Protein AF-A0A6P0THC1-F1 (afdb_monomer)

pLDDT: mean 82.65, std 14.03, range [46.34, 97.88]

Foldseek 3Di:
DDDDPPPPPPPDDPCVVVVVVVVVLCVLCVVVLVVLVCCVVVVVVPDPDPPSVCVNVVVVVVVVVCVVCVVVLVPFDQAADPVLVVLLVQLVCLCPVPDPVSVNVSSVSNVSSVSNGRGPDDD

Solvent-accessible surface area (backbone atoms only — not comparable to full-atom values): 7019 Å² total; per-residue (Å²): 140,83,79,81,78,80,76,73,76,76,84,66,88,71,57,63,64,59,53,51,50,52,52,50,49,46,68,74,41,40,66,56,53,51,50,51,52,49,24,64,75,71,48,76,60,62,85,87,50,81,64,58,55,52,59,67,55,40,51,62,50,51,50,48,51,50,61,74,44,40,67,62,60,69,69,33,48,81,33,76,33,72,68,12,52,52,32,35,52,53,14,52,53,24,52,71,61,80,43,68,69,38,36,64,50,13,55,64,33,31,53,50,7,47,54,33,29,59,30,36,76,79,130

Sequence (123 aa):
MTTPRLTVPKIGDRQWPAIALLGLLLLLYGPLLLHWVDGWLNKSISLEHEYFSHGLLGLPFAAYIAWEKRQHWRNLPDRANVVGSVFILVGILAYFSGMIDAINLSFPIILTGLCLWLKGKSG

Mean predicted aligned error: 8.79 Å

Secondary structure (DSSP, 8-state):
---------------HHHHHHHHHHHHHHHHHHHHHHHHHHS-TTTTT-TTHHHHHHHHHHHHHHHHHTHHHHHHS-----HHHHHHHHHHHHHHHT--HHHHHHHHHHHHHHHHHHH-----

Structure (mmCIF, N/CA/C/O backbone):
data_AF-A0A6P0THC1-F1
#
_entry.id   AF-A0A6P0THC1-F1
#
loop_
_atom_site.group_PDB
_atom_site.id
_atom_site.type_symbol
_atom_site.label_atom_id
_atom_site.label_alt_id
_atom_site.label_comp_id
_atom_site.label_asym_id
_atom_site.label_entity_id
_atom_site.label_seq_id
_atom_site.pdbx_PDB_ins_code
_atom_site.Cartn_x
_atom_site.Cartn_y
_atom_site.Cartn_z
_atom_site.occupancy
_atom_site.B_iso_or_equiv
_atom_site.auth_seq_id
_atom_site.auth_comp_id
_atom_site.auth_asym_id
_atom_site.auth_atom_id
_atom_site.pdbx_PDB_model_num
ATOM 1 N N . MET A 1 1 ? -24.310 -5.137 48.561 1.00 51.69 1 MET A N 1
ATOM 2 C CA . MET A 1 1 ? -23.396 -6.041 47.830 1.00 51.69 1 MET A CA 1
ATOM 3 C C . MET A 1 1 ? -23.063 -5.405 46.492 1.00 51.69 1 MET A C 1
ATOM 5 O O . MET A 1 1 ? -23.886 -5.417 45.590 1.00 51.69 1 MET A O 1
ATOM 9 N N . THR A 1 2 ? -21.906 -4.759 46.396 1.00 58.84 2 THR A N 1
ATOM 10 C CA . THR A 1 2 ? -21.380 -4.151 45.169 1.00 58.84 2 THR A CA 1
ATOM 11 C C . THR 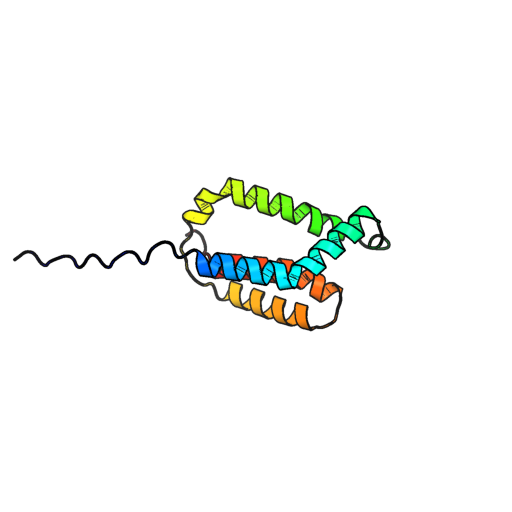A 1 2 ? -20.535 -5.195 44.446 1.00 58.84 2 THR A C 1
ATOM 13 O O . THR A 1 2 ? -19.491 -5.608 44.939 1.00 58.84 2 THR A O 1
ATOM 16 N N . THR A 1 3 ? -21.005 -5.676 43.297 1.00 55.31 3 THR A N 1
ATOM 17 C CA . THR A 1 3 ? -20.235 -6.587 42.441 1.00 55.31 3 THR A CA 1
ATOM 18 C C . THR A 1 3 ? -18.957 -5.893 41.959 1.00 55.31 3 THR A C 1
ATOM 20 O O . THR A 1 3 ? -19.058 -4.799 41.392 1.00 55.31 3 THR A O 1
ATOM 23 N N . PRO A 1 4 ? -17.766 -6.488 42.138 1.00 61.75 4 PRO A N 1
ATOM 24 C CA . PRO A 1 4 ? -16.537 -5.923 41.601 1.00 61.75 4 PRO A CA 1
ATOM 25 C C . PRO A 1 4 ? -16.600 -5.933 40.069 1.00 61.75 4 PRO A C 1
ATOM 27 O O . PRO A 1 4 ? -16.751 -6.983 39.444 1.00 61.75 4 PRO A O 1
ATOM 30 N N . ARG A 1 5 ? -16.499 -4.751 39.446 1.00 60.88 5 ARG A N 1
ATOM 31 C CA . ARG A 1 5 ? -16.262 -4.640 38.001 1.00 60.88 5 ARG A CA 1
ATOM 32 C C . ARG A 1 5 ? -14.886 -5.225 37.718 1.00 60.88 5 ARG A C 1
ATOM 34 O O . ARG A 1 5 ? -13.877 -4.610 38.047 1.00 60.88 5 ARG A O 1
ATOM 41 N N . LEU A 1 6 ? -14.856 -6.390 37.082 1.00 63.56 6 LEU A N 1
ATOM 42 C CA . LEU A 1 6 ? -13.659 -6.903 36.432 1.00 63.56 6 LEU A CA 1
ATOM 43 C C . LEU A 1 6 ? -13.301 -5.937 35.297 1.00 63.56 6 LEU A C 1
ATOM 45 O O . LEU A 1 6 ? -13.855 -5.996 34.201 1.00 63.56 6 LEU A O 1
ATOM 49 N N . THR A 1 7 ? -12.406 -4.993 35.571 1.00 60.16 7 THR A N 1
ATOM 50 C CA . THR A 1 7 ? -11.707 -4.245 34.529 1.00 60.16 7 THR A CA 1
ATOM 51 C C . THR A 1 7 ? -10.802 -5.223 33.801 1.00 60.16 7 THR A C 1
ATOM 53 O O . THR A 1 7 ? -9.695 -5.511 34.250 1.00 60.16 7 THR A O 1
ATOM 56 N N . VAL A 1 8 ? -11.300 -5.764 32.689 1.00 61.91 8 VAL A N 1
ATOM 57 C CA . VAL A 1 8 ? -10.475 -6.476 31.715 1.00 61.91 8 VAL A CA 1
ATOM 58 C C . VAL A 1 8 ? -9.365 -5.506 31.302 1.00 61.91 8 VAL A C 1
ATOM 60 O O . VAL A 1 8 ? -9.685 -4.397 30.855 1.00 61.91 8 VAL A O 1
ATOM 63 N N . PRO A 1 9 ? -8.078 -5.847 31.491 1.00 46.34 9 PRO A N 1
ATOM 64 C CA . PRO A 1 9 ? -6.999 -4.984 31.045 1.00 46.34 9 PRO A CA 1
ATOM 65 C C . PRO A 1 9 ? -7.177 -4.760 29.544 1.00 46.34 9 PRO A C 1
ATOM 67 O O . PRO A 1 9 ? -7.296 -5.718 28.778 1.00 46.34 9 PRO A O 1
ATOM 70 N N . LYS A 1 10 ? -7.243 -3.490 29.124 1.00 53.75 10 LYS A N 1
ATOM 71 C CA . LYS A 1 10 ? -7.148 -3.131 27.708 1.00 53.75 10 LYS A CA 1
ATOM 72 C C . LYS A 1 10 ? -5.871 -3.785 27.196 1.00 53.75 10 LYS A C 1
ATOM 74 O O . LYS A 1 10 ? -4.788 -3.414 27.643 1.00 53.75 10 LYS A O 1
ATOM 79 N N . ILE A 1 11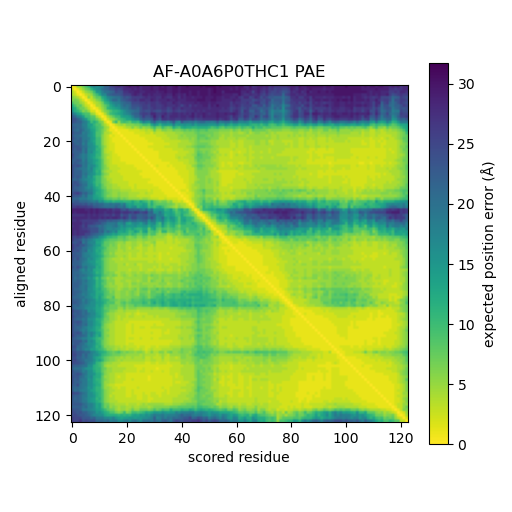 ? -6.014 -4.791 26.334 1.00 54.44 11 ILE A N 1
ATOM 80 C CA . ILE A 1 11 ? -4.904 -5.429 25.626 1.00 54.44 11 ILE A CA 1
ATOM 81 C C . ILE A 1 11 ? -4.215 -4.296 24.869 1.00 54.44 11 ILE A C 1
ATOM 83 O O . ILE A 1 11 ? -4.743 -3.792 23.881 1.00 54.44 11 ILE A O 1
ATOM 87 N N . GLY A 1 12 ? -3.126 -3.801 25.454 1.00 51.91 12 GLY A N 1
ATOM 88 C CA . GLY A 1 12 ? -2.494 -2.556 25.057 1.00 51.91 12 GLY A CA 1
ATOM 89 C C . GLY A 1 12 ? -1.986 -2.632 23.628 1.00 51.91 12 GLY A C 1
ATOM 90 O O . GLY A 1 12 ? -1.401 -3.641 23.247 1.00 51.91 12 GLY A O 1
ATOM 91 N N . ASP A 1 13 ? -2.254 -1.570 22.871 1.00 59.16 13 ASP A N 1
ATOM 92 C CA . ASP A 1 13 ? -1.519 -0.971 21.751 1.00 59.16 13 ASP A CA 1
ATOM 93 C C . ASP A 1 13 ? -0.336 -1.783 21.179 1.00 59.16 13 ASP A C 1
ATOM 95 O O . ASP A 1 13 ? 0.801 -1.312 21.105 1.00 59.16 13 ASP A O 1
ATOM 99 N N . ARG A 1 14 ? -0.564 -3.034 20.767 1.00 68.88 14 ARG A N 1
ATOM 100 C CA . ARG A 1 14 ? 0.503 -3.921 20.300 1.00 68.88 14 ARG A CA 1
ATOM 101 C C . ARG A 1 14 ? 0.832 -3.561 18.856 1.00 68.88 14 ARG A C 1
ATOM 103 O O . ARG A 1 14 ? 0.170 -4.021 17.937 1.00 68.88 14 ARG A O 1
ATOM 110 N N . GLN A 1 15 ? 1.862 -2.738 18.661 1.00 76.62 15 GLN A N 1
ATOM 111 C CA . GLN A 1 15 ? 2.276 -2.228 17.342 1.00 76.62 15 GLN A CA 1
ATOM 112 C C . GLN A 1 15 ? 3.004 -3.269 16.470 1.00 76.62 15 GLN A C 1
ATOM 114 O O . GLN 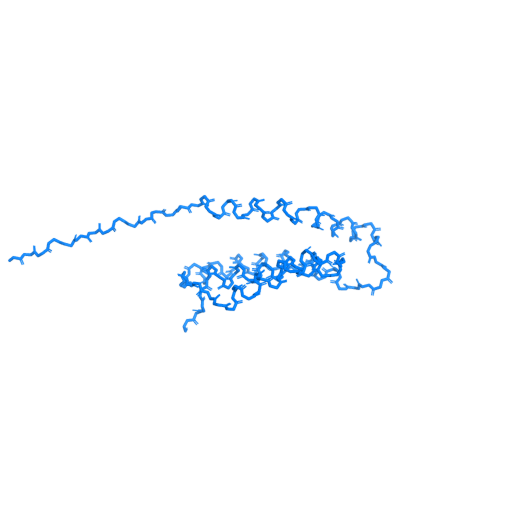A 1 15 ? 3.082 -3.116 15.254 1.00 76.62 15 GLN A O 1
ATOM 119 N N . TRP A 1 16 ? 3.505 -4.354 17.067 1.00 82.88 16 TRP A N 1
ATOM 120 C CA . TRP A 1 16 ? 4.282 -5.397 16.383 1.00 82.88 16 TRP A CA 1
ATOM 121 C C . TRP A 1 16 ? 3.632 -6.000 15.126 1.00 82.88 16 TRP A C 1
ATOM 123 O O . TRP A 1 16 ? 4.340 -6.136 14.132 1.00 82.88 16 TRP A O 1
ATOM 133 N N . PRO A 1 17 ? 2.325 -6.330 15.101 1.00 85.56 17 PRO A N 1
ATOM 134 C CA . PRO A 1 17 ? 1.681 -6.857 13.900 1.00 85.56 17 PRO A CA 1
ATOM 135 C C . PRO A 1 17 ? 1.658 -5.833 12.763 1.00 85.56 17 PRO A C 1
ATOM 137 O O . PRO A 1 17 ? 1.858 -6.198 11.611 1.00 85.56 17 PRO A O 1
ATOM 140 N N . ALA A 1 18 ? 1.466 -4.549 13.083 1.00 85.25 18 ALA A N 1
ATOM 141 C CA . ALA A 1 18 ? 1.483 -3.481 12.090 1.00 85.25 18 ALA A CA 1
ATOM 142 C C . ALA A 1 18 ? 2.893 -3.273 11.517 1.00 85.25 18 ALA A C 1
ATOM 144 O O . ALA A 1 18 ? 3.045 -3.146 10.306 1.00 85.25 18 ALA A O 1
ATOM 145 N N . ILE A 1 19 ? 3.925 -3.308 12.368 1.00 89.25 19 ILE A N 1
ATOM 146 C CA . ILE A 1 19 ? 5.328 -3.221 11.936 1.00 89.25 19 ILE A CA 1
ATOM 147 C C . ILE A 1 19 ? 5.699 -4.422 11.060 1.00 89.25 19 ILE A C 1
ATOM 149 O O . ILE A 1 19 ? 6.290 -4.243 10.000 1.00 89.25 19 ILE A O 1
ATOM 153 N N . ALA A 1 20 ? 5.321 -5.638 11.464 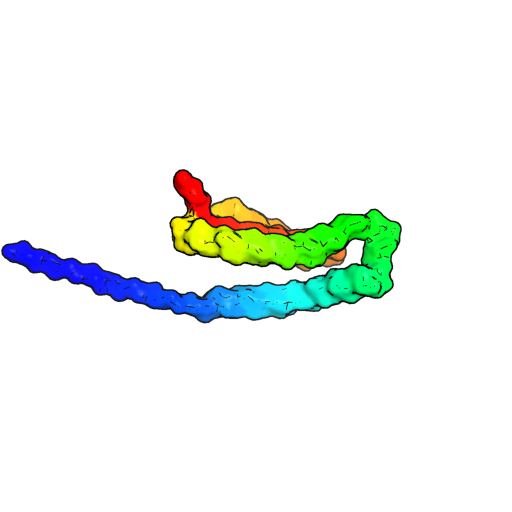1.00 92.88 20 ALA A N 1
ATOM 154 C CA . ALA A 1 20 ? 5.578 -6.848 10.689 1.00 92.88 20 ALA A CA 1
ATOM 155 C C . ALA A 1 20 ? 4.861 -6.821 9.329 1.00 92.88 20 ALA A C 1
ATOM 157 O O . ALA A 1 20 ? 5.467 -7.156 8.315 1.00 92.88 20 ALA A O 1
ATOM 158 N N . LEU A 1 21 ? 3.602 -6.369 9.291 1.00 91.44 21 LEU A N 1
ATOM 159 C CA . LEU A 1 21 ? 2.842 -6.203 8.052 1.00 91.44 21 LEU A CA 1
ATOM 160 C C . LEU A 1 21 ? 3.493 -5.170 7.125 1.00 91.44 21 LEU A C 1
ATOM 162 O O . LEU A 1 21 ? 3.634 -5.423 5.931 1.00 91.44 21 LEU A O 1
ATOM 166 N N . LEU A 1 22 ? 3.919 -4.028 7.668 1.00 91.56 22 LEU A N 1
ATOM 167 C CA . LEU A 1 22 ? 4.612 -2.995 6.904 1.00 91.56 22 LEU A CA 1
ATOM 168 C C . LEU A 1 22 ? 5.954 -3.507 6.363 1.00 91.56 22 LEU A C 1
ATOM 170 O O . LEU A 1 22 ? 6.250 -3.308 5.189 1.00 91.56 22 LEU A O 1
ATOM 174 N N . GLY A 1 23 ? 6.726 -4.228 7.179 1.00 95.06 23 GLY A N 1
ATOM 175 C CA . GLY A 1 23 ? 7.964 -4.879 6.751 1.00 95.06 23 GLY A CA 1
ATOM 176 C C . GLY A 1 23 ? 7.737 -5.904 5.636 1.00 95.06 23 GLY A C 1
ATOM 177 O O . GLY A 1 23 ? 8.471 -5.904 4.653 1.00 95.06 23 GLY A O 1
ATOM 178 N N . LEU A 1 24 ? 6.686 -6.723 5.739 1.00 94.56 24 LEU A N 1
ATOM 179 C CA . LEU A 1 24 ? 6.311 -7.687 4.702 1.00 94.56 24 LEU A CA 1
ATOM 180 C C . LEU A 1 24 ? 5.915 -6.993 3.392 1.00 94.56 24 LEU A C 1
ATOM 182 O O . LEU A 1 24 ? 6.360 -7.408 2.325 1.00 94.56 24 LEU A O 1
ATOM 186 N N . LEU A 1 25 ? 5.114 -5.925 3.459 1.00 94.62 25 LEU A N 1
ATOM 187 C CA . LEU A 1 25 ? 4.745 -5.147 2.275 1.00 94.62 25 LEU A CA 1
ATOM 188 C C . LEU A 1 25 ? 5.972 -4.529 1.605 1.00 94.62 25 LEU A C 1
ATOM 190 O O . LEU A 1 25 ? 6.100 -4.619 0.389 1.00 94.62 25 LEU A O 1
ATOM 194 N N . LEU A 1 26 ? 6.889 -3.947 2.381 1.00 94.38 26 LEU A N 1
ATOM 195 C CA . LEU A 1 26 ? 8.130 -3.386 1.845 1.00 94.38 26 LEU A CA 1
ATOM 196 C C . LEU A 1 26 ? 9.033 -4.460 1.233 1.00 94.38 26 LEU A C 1
ATOM 198 O O . LEU A 1 26 ? 9.650 -4.208 0.205 1.00 94.38 26 LEU A O 1
ATOM 202 N N . LEU A 1 27 ? 9.090 -5.656 1.818 1.00 96.44 27 LEU A N 1
ATOM 203 C CA . LEU A 1 27 ? 9.864 -6.763 1.260 1.00 96.44 27 LEU A CA 1
ATOM 204 C C . LEU A 1 27 ? 9.289 -7.236 -0.084 1.00 96.44 27 LEU A C 1
ATOM 206 O O . LEU A 1 27 ? 10.039 -7.429 -1.036 1.00 96.44 27 LEU A O 1
ATOM 210 N N . LEU A 1 28 ? 7.966 -7.403 -0.168 1.00 94.25 28 LEU A N 1
ATOM 211 C CA . LEU A 1 28 ? 7.292 -7.919 -1.365 1.00 94.25 28 LEU A CA 1
ATOM 212 C C . LEU A 1 28 ? 7.202 -6.891 -2.496 1.00 94.25 28 LEU A C 1
ATOM 214 O O . LEU A 1 28 ? 7.342 -7.249 -3.665 1.00 94.25 28 LEU A O 1
ATOM 218 N N . TYR A 1 29 ? 6.945 -5.629 -2.151 1.00 93.94 29 TYR A N 1
ATOM 219 C CA . TYR A 1 29 ? 6.641 -4.567 -3.109 1.00 93.94 29 TYR A CA 1
ATOM 220 C C . TYR A 1 29 ? 7.736 -3.508 -3.223 1.00 93.94 29 TYR A C 1
ATOM 222 O O . TYR A 1 29 ? 7.682 -2.691 -4.133 1.00 93.94 29 TYR A O 1
ATOM 230 N N . GLY A 1 30 ? 8.760 -3.522 -2.369 1.00 94.06 30 GLY A N 1
ATOM 231 C CA . GLY A 1 30 ? 9.903 -2.609 -2.464 1.00 94.06 30 GLY A CA 1
ATOM 232 C C . GLY A 1 30 ? 10.577 -2.628 -3.840 1.00 94.06 30 GLY A C 1
ATOM 233 O O . GLY A 1 30 ? 10.708 -1.563 -4.442 1.00 94.06 30 GLY A O 1
ATOM 234 N N . PRO A 1 31 ? 10.932 -3.803 -4.399 1.00 93.06 31 PRO A N 1
ATOM 235 C CA . PRO A 1 31 ? 11.484 -3.890 -5.751 1.00 93.06 31 PRO A CA 1
ATOM 236 C C . PRO A 1 31 ? 10.538 -3.334 -6.823 1.00 93.06 31 PRO A C 1
ATOM 238 O O . PRO A 1 31 ? 10.986 -2.654 -7.742 1.00 93.06 31 PRO A O 1
ATOM 241 N N . LEU A 1 32 ? 9.228 -3.570 -6.675 1.00 90.31 32 LEU A N 1
ATOM 242 C CA . LEU A 1 32 ? 8.207 -3.051 -7.586 1.00 90.31 32 LEU A CA 1
ATOM 243 C C . LEU A 1 32 ? 8.142 -1.518 -7.535 1.00 90.31 32 LEU A C 1
ATOM 245 O O . LEU A 1 32 ? 8.156 -0.863 -8.570 1.00 90.31 32 LEU A O 1
ATOM 249 N N . LEU A 1 33 ? 8.142 -0.937 -6.335 1.00 90.75 33 LEU A N 1
ATOM 250 C CA . LEU A 1 33 ? 8.144 0.513 -6.139 1.00 90.75 33 LEU A CA 1
ATOM 251 C C . LEU A 1 33 ? 9.417 1.162 -6.693 1.00 90.75 33 LEU A C 1
ATOM 253 O O . LEU A 1 33 ? 9.341 2.221 -7.311 1.00 90.75 33 LEU A O 1
ATOM 257 N N . LEU A 1 34 ? 10.580 0.528 -6.513 1.00 90.81 34 LEU A N 1
ATOM 258 C CA . LEU A 1 34 ? 11.833 0.994 -7.111 1.00 90.81 34 LEU A CA 1
ATOM 259 C C . LEU A 1 34 ? 11.774 0.945 -8.638 1.00 90.81 34 LEU A C 1
ATOM 261 O O . LEU A 1 34 ? 12.156 1.916 -9.284 1.00 90.81 34 LEU A O 1
ATOM 265 N N . HIS A 1 35 ? 11.241 -0.139 -9.205 1.00 87.50 35 HIS A N 1
ATOM 266 C CA . HIS A 1 35 ? 11.011 -0.252 -10.642 1.00 87.50 35 HIS A CA 1
ATOM 267 C C . HIS A 1 35 ? 10.082 0.858 -11.156 1.00 87.50 35 HIS A C 1
ATOM 269 O O . HIS A 1 35 ? 10.338 1.434 -12.210 1.00 87.50 35 HIS A O 1
ATOM 275 N N . TRP A 1 36 ? 9.049 1.224 -10.389 1.00 86.81 36 TRP A N 1
ATOM 276 C CA . TRP A 1 36 ? 8.154 2.323 -10.748 1.00 86.81 36 TRP A CA 1
ATOM 277 C C . TRP A 1 36 ? 8.848 3.686 -10.740 1.00 86.81 36 TRP A C 1
ATOM 279 O O . TRP A 1 36 ? 8.658 4.477 -11.664 1.00 86.81 36 TRP A O 1
ATOM 289 N N . VAL A 1 37 ? 9.658 3.963 -9.714 1.00 87.69 37 VAL A N 1
ATOM 290 C CA . VAL A 1 37 ? 10.439 5.206 -9.609 1.00 87.69 37 VAL A CA 1
ATOM 291 C C . VAL A 1 37 ? 11.446 5.304 -10.751 1.00 87.69 37 VAL A C 1
ATOM 293 O O . VAL A 1 37 ? 11.489 6.320 -11.443 1.00 87.69 37 VAL A O 1
ATOM 296 N N . ASP A 1 38 ? 12.226 4.245 -10.967 1.00 87.44 38 ASP A N 1
ATOM 297 C CA . ASP A 1 38 ? 13.227 4.173 -12.029 1.00 87.44 38 ASP A CA 1
ATOM 298 C C . ASP A 1 38 ? 12.583 4.359 -13.406 1.00 87.44 38 ASP A C 1
ATOM 300 O O . ASP A 1 38 ? 12.990 5.223 -14.183 1.00 87.44 38 ASP A O 1
ATOM 304 N N . GLY A 1 39 ? 11.494 3.636 -13.665 1.00 81.69 39 GLY A N 1
ATOM 305 C CA . GLY A 1 39 ? 10.753 3.724 -14.913 1.00 81.69 39 GLY A CA 1
ATOM 306 C C . GLY A 1 39 ? 10.144 5.091 -15.195 1.00 81.69 39 GLY A C 1
ATOM 307 O O . GLY A 1 39 ? 10.070 5.512 -16.352 1.00 81.69 39 GLY A O 1
ATOM 308 N N . TRP A 1 40 ? 9.747 5.817 -14.149 1.00 81.50 40 TRP A N 1
ATOM 309 C CA . TRP A 1 40 ? 9.225 7.173 -14.275 1.00 81.50 40 TRP A CA 1
ATOM 310 C C . TRP A 1 40 ? 10.322 8.228 -14.487 1.00 81.50 40 TRP A C 1
ATOM 312 O O . TRP A 1 40 ? 10.121 9.148 -15.292 1.00 81.50 40 TRP A O 1
ATOM 322 N N . LEU A 1 41 ? 11.467 8.099 -13.801 1.00 84.88 41 LEU A N 1
ATOM 323 C CA . LEU A 1 41 ? 12.615 9.008 -13.917 1.00 84.88 41 LEU A CA 1
ATOM 324 C C . LEU A 1 41 ? 13.353 8.827 -15.248 1.00 84.88 41 LEU A C 1
ATOM 326 O O . LEU A 1 41 ? 13.592 9.804 -15.953 1.00 84.88 41 LEU A O 1
ATOM 330 N N . ASN A 1 42 ? 13.652 7.580 -15.611 1.00 85.88 42 ASN A N 1
ATOM 331 C CA . ASN A 1 42 ? 14.407 7.222 -16.812 1.00 85.88 42 ASN A CA 1
ATOM 332 C C . ASN A 1 42 ? 13.520 7.004 -18.046 1.00 85.88 42 ASN A C 1
ATOM 334 O O . ASN A 1 42 ? 14.025 6.679 -19.118 1.00 85.88 42 ASN A O 1
ATOM 338 N N . LYS A 1 43 ? 12.198 7.186 -17.909 1.00 73.88 43 LYS A N 1
ATOM 339 C CA . LYS A 1 43 ? 11.197 7.042 -18.984 1.00 73.88 43 LYS A CA 1
ATOM 340 C C . LYS A 1 43 ? 11.203 5.672 -19.675 1.00 73.88 43 LYS A C 1
ATOM 342 O O . LYS A 1 43 ? 10.645 5.531 -20.758 1.00 73.88 43 LYS A O 1
ATOM 347 N N . SER A 1 44 ? 11.754 4.641 -19.037 1.00 70.00 44 SER A N 1
ATOM 348 C CA . SER A 1 44 ? 11.836 3.283 -19.591 1.00 70.00 44 SER A CA 1
ATOM 349 C C . SER A 1 44 ? 10.493 2.539 -19.591 1.00 70.00 44 SER A C 1
ATOM 351 O O . SER A 1 44 ? 10.332 1.585 -20.344 1.00 70.00 44 SER A O 1
ATOM 353 N N . ILE A 1 45 ? 9.505 3.006 -18.816 1.00 67.75 45 ILE A N 1
ATOM 354 C CA . ILE A 1 45 ? 8.118 2.494 -18.817 1.00 67.75 45 ILE A CA 1
ATOM 355 C C . ILE A 1 45 ? 7.215 3.309 -19.786 1.00 67.75 45 ILE A C 1
ATOM 357 O O . ILE A 1 45 ? 6.027 3.044 -19.944 1.00 67.75 45 ILE A O 1
ATOM 361 N N . SER A 1 46 ? 7.768 4.312 -20.482 1.00 56.06 46 SER A N 1
ATOM 362 C CA . SER A 1 46 ? 7.008 5.389 -21.137 1.00 56.06 46 SER A CA 1
ATOM 363 C C . SER A 1 46 ? 6.833 5.247 -22.657 1.00 56.06 46 SER A C 1
ATOM 365 O O . SER A 1 46 ? 7.036 6.229 -23.373 1.00 56.06 46 SER A O 1
ATOM 367 N N . LEU A 1 47 ? 6.431 4.081 -23.171 1.00 51.81 47 LEU A N 1
ATOM 368 C CA . LEU A 1 47 ? 6.081 3.973 -24.600 1.00 51.81 47 LEU A CA 1
ATOM 369 C C . LEU A 1 47 ? 4.579 3.826 -24.896 1.00 51.81 47 LEU A C 1
ATOM 371 O O . LEU A 1 47 ? 4.182 4.210 -25.989 1.00 51.81 47 LEU A O 1
ATOM 375 N N . GLU A 1 48 ? 3.723 3.428 -23.940 1.00 55.09 48 GLU A N 1
ATOM 376 C CA . GLU A 1 48 ? 2.263 3.350 -24.190 1.00 55.09 48 GLU A CA 1
ATOM 377 C C . GLU A 1 48 ? 1.336 3.839 -23.049 1.00 55.09 48 GLU A C 1
ATOM 379 O O . GLU A 1 48 ? 0.137 3.995 -23.286 1.00 55.09 48 GLU A O 1
ATOM 384 N N . HIS A 1 49 ? 1.809 4.120 -21.820 1.00 52.56 49 HIS A N 1
ATOM 385 C CA . HIS A 1 49 ? 0.909 4.325 -20.661 1.00 52.56 49 HIS A CA 1
ATOM 386 C C . HIS A 1 49 ? 1.220 5.560 -19.793 1.00 52.56 49 HIS A C 1
ATOM 388 O O . HIS A 1 49 ? 2.011 5.516 -18.852 1.00 52.56 49 HIS A O 1
ATOM 394 N N . GLU A 1 50 ? 0.470 6.642 -20.016 1.00 53.78 50 GLU A N 1
ATOM 395 C CA . GLU A 1 50 ? 0.380 7.821 -19.131 1.00 53.78 50 GLU A CA 1
ATOM 396 C C . GLU A 1 50 ? -0.090 7.451 -17.698 1.00 53.78 50 GLU A C 1
ATOM 398 O O . GLU A 1 50 ? 0.221 8.135 -16.717 1.00 53.78 50 GLU A O 1
ATOM 403 N N . TYR A 1 51 ? -0.743 6.289 -17.554 1.00 56.53 51 TYR A N 1
ATOM 404 C CA . TYR A 1 51 ? -1.291 5.742 -16.309 1.00 56.53 51 TYR A CA 1
ATOM 405 C C . TYR A 1 51 ? -0.263 5.444 -15.209 1.00 56.53 51 TYR A C 1
ATOM 407 O O . TYR A 1 51 ? -0.617 5.437 -14.030 1.00 56.53 51 TYR A O 1
ATOM 415 N N . PHE A 1 52 ? 1.011 5.237 -15.550 1.00 57.56 52 PHE A N 1
ATOM 416 C CA . PHE A 1 52 ? 2.027 4.879 -14.555 1.00 57.56 52 PHE A CA 1
ATOM 417 C C . PHE A 1 52 ? 2.346 6.032 -13.590 1.00 57.56 52 PHE A C 1
ATOM 419 O O . PHE A 1 52 ? 2.650 5.826 -12.412 1.00 57.56 52 PHE A O 1
ATOM 426 N N . SER A 1 53 ? 2.181 7.269 -14.066 1.00 61.88 53 SER A N 1
ATOM 427 C CA . SER A 1 53 ? 2.294 8.471 -13.241 1.00 61.88 53 SER A C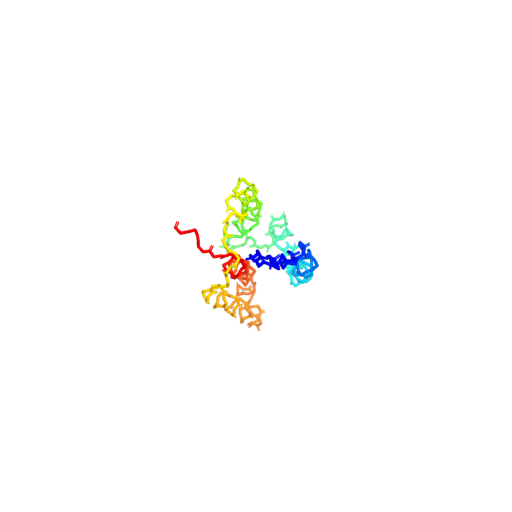A 1
ATOM 428 C C . SER A 1 53 ? 1.238 8.517 -12.129 1.00 61.88 53 SER A C 1
ATOM 430 O O . SER A 1 53 ? 1.542 8.967 -11.026 1.00 61.88 53 SER A O 1
ATOM 432 N N . HIS A 1 54 ? 0.031 7.984 -12.365 1.00 67.06 54 HIS A N 1
ATOM 433 C CA . HIS A 1 54 ? -1.028 7.919 -11.355 1.00 67.06 54 HIS A CA 1
ATOM 434 C C . HIS A 1 54 ? -0.718 6.921 -10.240 1.00 67.06 54 HIS A C 1
ATOM 436 O O . HIS A 1 54 ? -1.101 7.166 -9.100 1.00 67.06 54 HIS A O 1
ATOM 442 N N . GLY A 1 55 ? 0.011 5.839 -10.528 1.00 71.31 55 GLY A N 1
ATOM 443 C CA . GLY A 1 55 ? 0.517 4.936 -9.493 1.00 71.31 55 GLY A CA 1
ATOM 444 C C . GLY A 1 55 ? 1.543 5.635 -8.602 1.00 71.31 55 GLY A C 1
ATOM 445 O O . GLY A 1 55 ? 1.399 5.661 -7.381 1.00 71.31 55 GLY A O 1
ATOM 446 N N . LEU A 1 56 ? 2.543 6.281 -9.210 1.00 80.44 56 LEU A N 1
ATOM 447 C CA . LEU A 1 56 ? 3.640 6.896 -8.462 1.00 80.44 56 LEU A CA 1
ATOM 448 C C . LEU A 1 56 ? 3.235 8.182 -7.720 1.00 80.44 56 LEU A C 1
ATOM 450 O O . LEU A 1 56 ? 3.638 8.370 -6.576 1.00 80.44 56 LEU A O 1
ATOM 454 N N . LEU A 1 57 ? 2.417 9.047 -8.328 1.00 82.19 57 LEU A N 1
ATOM 455 C CA . LEU A 1 57 ? 1.895 10.270 -7.697 1.00 82.19 57 LEU A CA 1
ATOM 456 C C . LEU A 1 57 ? 0.684 9.998 -6.795 1.00 82.19 57 LEU A C 1
ATOM 458 O O . LEU A 1 57 ? 0.457 10.719 -5.821 1.00 82.19 57 LEU A O 1
ATOM 462 N N . GLY A 1 58 ? -0.080 8.944 -7.085 1.00 85.31 58 GLY A N 1
ATOM 463 C CA . GLY A 1 58 ? -1.234 8.546 -6.287 1.00 85.31 58 GLY A CA 1
ATOM 464 C C . GLY A 1 58 ? -0.851 8.086 -4.885 1.00 85.31 58 GLY A C 1
ATOM 465 O O . GLY A 1 58 ? -1.593 8.360 -3.948 1.00 85.31 58 GLY A O 1
ATOM 466 N N . LEU A 1 59 ? 0.317 7.457 -4.700 1.00 86.94 59 LEU A N 1
ATOM 467 C CA . LEU A 1 59 ? 0.775 7.007 -3.379 1.00 86.94 59 LEU A CA 1
ATOM 468 C C . LEU A 1 59 ? 1.050 8.171 -2.402 1.00 86.94 59 LEU A C 1
ATOM 470 O O . LEU A 1 59 ? 0.466 8.158 -1.315 1.00 86.94 59 LEU A O 1
ATOM 474 N N . PRO A 1 60 ? 1.846 9.208 -2.748 1.00 89.31 60 PRO A N 1
ATOM 475 C CA . PRO A 1 60 ? 1.975 10.414 -1.931 1.00 89.31 60 PRO A CA 1
ATOM 476 C C . PRO A 1 60 ? 0.634 11.085 -1.637 1.00 89.31 60 PRO A C 1
ATOM 478 O O . PRO A 1 60 ? 0.396 11.514 -0.509 1.00 89.31 60 PRO A O 1
ATOM 481 N N . PHE A 1 61 ? -0.262 11.148 -2.626 1.00 89.75 61 PHE A N 1
ATOM 482 C CA . PHE A 1 61 ? -1.571 11.772 -2.449 1.00 89.75 61 PHE A CA 1
ATOM 483 C C . PHE A 1 61 ? -2.480 10.964 -1.511 1.00 89.75 61 PHE A C 1
ATOM 485 O O . PHE A 1 61 ? -3.104 11.525 -0.612 1.00 89.75 61 PHE A O 1
ATOM 492 N N . ALA A 1 62 ? -2.497 9.637 -1.642 1.00 88.81 62 ALA A N 1
ATOM 493 C CA . ALA A 1 62 ? -3.207 8.741 -0.737 1.00 88.81 62 ALA A CA 1
ATOM 494 C C . ALA A 1 62 ? -2.657 8.837 0.694 1.00 88.81 62 ALA A C 1
ATOM 496 O O . ALA A 1 62 ? -3.436 8.902 1.645 1.00 88.81 62 ALA A O 1
ATOM 497 N N . ALA A 1 63 ? -1.331 8.910 0.856 1.00 89.75 63 ALA A N 1
ATOM 498 C CA . ALA A 1 63 ? -0.694 9.120 2.154 1.00 89.75 63 ALA A CA 1
ATOM 499 C C . ALA A 1 63 ? -1.079 10.477 2.765 1.00 89.75 63 ALA A C 1
ATOM 501 O O . ALA A 1 63 ? -1.422 10.545 3.947 1.00 89.75 63 ALA A O 1
ATOM 502 N N . TYR A 1 64 ? -1.090 11.542 1.957 1.00 93.50 64 TYR A N 1
ATOM 503 C CA . TYR A 1 64 ? -1.533 12.871 2.372 1.00 93.50 64 TYR A CA 1
ATOM 504 C C . TYR A 1 64 ? -2.993 12.863 2.853 1.00 93.50 64 TYR A C 1
ATOM 506 O O . TYR A 1 64 ? -3.271 13.307 3.968 1.00 93.50 64 TYR A O 1
ATOM 514 N N . ILE A 1 65 ? -3.913 12.280 2.077 1.00 90.50 65 ILE A N 1
ATOM 515 C CA . ILE A 1 65 ? -5.329 12.154 2.459 1.00 90.50 65 ILE A CA 1
ATOM 516 C C . ILE A 1 65 ? -5.478 11.324 3.739 1.00 90.50 65 ILE A C 1
ATOM 518 O O . ILE A 1 65 ? -6.218 11.706 4.648 1.00 90.50 65 ILE A O 1
ATOM 522 N N . ALA A 1 66 ? -4.780 10.189 3.838 1.00 89.31 66 ALA A N 1
ATOM 523 C CA . ALA A 1 66 ? -4.823 9.336 5.023 1.00 89.31 66 ALA A CA 1
ATOM 524 C C . ALA A 1 66 ? -4.345 10.089 6.275 1.00 89.31 66 ALA A C 1
ATOM 526 O O . ALA A 1 66 ? -4.949 9.966 7.344 1.00 89.31 66 ALA A O 1
ATOM 527 N N . TRP A 1 67 ? -3.310 10.921 6.139 1.00 92.81 67 TRP A N 1
ATOM 528 C CA . TRP A 1 67 ? -2.804 11.770 7.213 1.00 92.81 67 TRP A CA 1
ATOM 529 C C . TRP A 1 67 ? -3.794 12.871 7.615 1.00 92.81 67 TRP A C 1
ATOM 531 O O . TRP A 1 67 ? -4.058 13.073 8.807 1.00 92.81 67 TRP A O 1
ATOM 541 N N . GLU A 1 68 ? -4.387 13.554 6.636 1.00 96.06 68 GLU A N 1
ATOM 542 C CA . GLU A 1 68 ? -5.398 14.588 6.861 1.00 96.06 68 GLU A CA 1
ATOM 543 C C . GLU A 1 68 ? -6.618 14.004 7.593 1.00 96.06 68 GLU A C 1
ATOM 545 O O . GLU A 1 68 ? -7.090 14.549 8.594 1.00 96.06 68 GLU A O 1
ATOM 550 N N . LYS A 1 69 ? -7.079 12.823 7.167 1.00 90.75 69 LYS A N 1
ATOM 551 C CA . LYS A 1 69 ? -8.234 12.129 7.749 1.00 90.75 69 LYS A CA 1
ATOM 552 C C . LYS A 1 69 ? -7.885 11.214 8.927 1.00 90.75 69 LYS A C 1
ATOM 554 O O . LYS A 1 69 ? -8.769 10.506 9.408 1.00 90.75 69 LYS A O 1
ATOM 559 N N . ARG A 1 70 ? -6.657 11.233 9.461 1.00 90.00 70 ARG A N 1
ATOM 560 C CA . ARG A 1 70 ? -6.184 10.269 10.484 1.00 90.00 70 ARG A CA 1
ATOM 561 C C . ARG A 1 70 ? -7.095 10.132 11.711 1.00 90.00 70 ARG A C 1
ATOM 563 O O . ARG A 1 70 ? -7.222 9.046 12.264 1.00 90.00 70 ARG A O 1
ATOM 570 N N . GLN A 1 71 ? -7.742 11.219 12.142 1.00 89.56 71 GLN A N 1
ATOM 571 C CA . GLN A 1 71 ? -8.675 11.186 13.276 1.00 89.56 71 GLN A CA 1
ATOM 572 C C . GLN A 1 71 ? -9.946 10.395 12.940 1.00 89.56 71 GLN A C 1
ATOM 574 O O . GLN A 1 71 ? -10.384 9.572 13.737 1.00 89.56 71 GLN A O 1
ATOM 579 N N . HIS A 1 72 ? -10.484 10.567 11.730 1.00 87.75 72 HIS A N 1
ATOM 580 C CA . HIS A 1 72 ? -11.618 9.777 11.247 1.00 87.75 72 HIS A CA 1
ATOM 581 C C . HIS A 1 72 ? -11.243 8.294 11.173 1.00 87.75 72 HIS A C 1
ATOM 583 O O . HIS A 1 72 ? -11.980 7.454 11.676 1.00 87.75 72 HIS A O 1
ATOM 589 N N . TRP A 1 73 ? -10.051 7.981 10.656 1.00 84.69 73 TRP A N 1
ATOM 590 C CA . TRP A 1 73 ? -9.523 6.614 10.611 1.00 84.69 73 TRP A CA 1
ATOM 591 C C . TRP A 1 73 ? -9.385 5.968 11.995 1.00 84.69 73 TRP A C 1
ATOM 593 O O . TRP A 1 73 ? -9.698 4.789 12.156 1.00 84.69 73 TRP A O 1
ATOM 603 N N . ARG A 1 74 ? -8.949 6.721 13.012 1.00 85.38 74 ARG A N 1
ATOM 604 C CA . ARG A 1 74 ? -8.864 6.224 14.398 1.00 85.38 74 ARG A CA 1
ATOM 605 C C . ARG A 1 74 ? -10.232 5.935 15.011 1.00 85.38 74 ARG A C 1
ATOM 607 O O . ARG A 1 74 ? -10.322 5.037 15.840 1.00 85.38 74 ARG A O 1
ATOM 614 N N . ASN A 1 75 ? -11.266 6.658 14.588 1.00 87.12 75 ASN A N 1
ATOM 615 C CA . ASN A 1 75 ? -12.631 6.488 15.083 1.00 87.12 75 ASN A CA 1
ATOM 616 C C . ASN A 1 75 ? -13.396 5.355 14.380 1.00 87.12 75 ASN A C 1
ATOM 618 O O . ASN A 1 75 ? -14.453 4.950 14.862 1.00 87.12 75 ASN A O 1
ATOM 622 N N . LEU A 1 76 ? -12.884 4.832 13.259 1.00 85.25 76 LEU A N 1
ATOM 623 C CA . LEU A 1 76 ? -13.480 3.677 12.592 1.00 85.25 76 LEU A CA 1
ATOM 624 C C . LEU A 1 76 ? -13.330 2.414 13.455 1.00 85.25 76 LEU A C 1
ATOM 626 O O . LEU A 1 76 ? -12.243 2.176 13.999 1.00 85.25 76 LEU A O 1
ATOM 630 N N . PRO A 1 77 ? -14.383 1.581 13.543 1.00 84.75 77 PRO A N 1
ATOM 631 C CA . PRO A 1 77 ? -14.345 0.356 14.325 1.00 84.75 77 PRO A CA 1
ATOM 632 C C . PRO A 1 77 ? -13.349 -0.639 13.722 1.00 84.75 77 PRO A C 1
ATOM 634 O O . PRO A 1 77 ? -13.314 -0.836 12.506 1.00 84.75 77 PRO A O 1
ATOM 637 N N . ASP A 1 78 ? -12.587 -1.317 14.576 1.00 83.44 78 ASP A N 1
ATOM 638 C CA . ASP A 1 78 ? -11.706 -2.415 14.171 1.00 83.44 78 ASP A CA 1
ATOM 639 C C . ASP A 1 78 ? -12.559 -3.670 13.922 1.00 83.44 78 ASP A C 1
ATOM 641 O O . ASP A 1 78 ? -12.812 -4.475 14.821 1.00 83.44 78 ASP A O 1
ATOM 645 N N . ARG A 1 79 ? -13.098 -3.793 12.704 1.00 83.62 79 ARG A N 1
ATOM 646 C CA . ARG A 1 79 ? -13.934 -4.920 12.270 1.00 83.62 79 ARG A CA 1
ATOM 647 C C . ARG A 1 79 ? -13.487 -5.403 10.900 1.00 83.62 79 ARG A C 1
ATOM 649 O O . ARG A 1 79 ? -13.491 -4.626 9.949 1.00 83.62 79 ARG A O 1
ATOM 656 N N . ALA A 1 80 ? -13.191 -6.696 10.812 1.00 83.00 80 ALA A N 1
ATOM 657 C CA . ALA A 1 80 ? -12.863 -7.345 9.553 1.00 83.00 80 ALA A CA 1
ATOM 658 C C . ALA A 1 80 ? -14.048 -7.312 8.581 1.00 83.00 80 ALA A C 1
ATOM 660 O O . ALA A 1 80 ? -15.182 -7.627 8.948 1.00 83.00 80 ALA A O 1
ATOM 661 N N . ASN A 1 81 ? -13.771 -6.941 7.332 1.00 85.00 81 ASN A N 1
ATOM 662 C CA . ASN A 1 81 ? -14.748 -6.905 6.252 1.00 85.00 81 ASN A CA 1
ATOM 663 C C . ASN A 1 81 ? -14.451 -8.011 5.232 1.00 85.00 81 ASN A C 1
ATOM 665 O O . ASN A 1 81 ? -13.338 -8.094 4.714 1.00 85.00 81 ASN A O 1
ATOM 669 N N . VAL A 1 82 ? -15.467 -8.807 4.884 1.00 90.31 82 VAL A N 1
ATOM 670 C CA . VAL A 1 82 ? -15.381 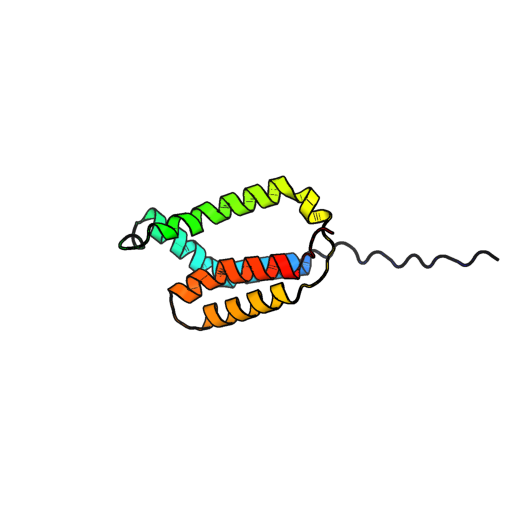-9.865 3.857 1.00 90.31 82 VAL A CA 1
ATOM 671 C C . VAL A 1 82 ? -14.932 -9.306 2.505 1.00 90.31 82 VAL A C 1
ATOM 673 O O . VAL A 1 82 ? -14.173 -9.944 1.779 1.00 90.31 82 VAL A O 1
ATOM 676 N N . VAL A 1 83 ? -15.337 -8.079 2.173 1.00 91.50 83 VAL A N 1
ATOM 677 C CA . VAL A 1 83 ? -14.874 -7.409 0.952 1.00 91.50 83 VAL A CA 1
ATOM 678 C C . VAL A 1 83 ? -13.354 -7.234 0.993 1.00 91.50 83 VAL A C 1
ATOM 680 O O . VAL A 1 83 ? -12.682 -7.513 0.006 1.00 91.50 83 VAL A O 1
ATOM 683 N N . GLY A 1 84 ? -12.796 -6.874 2.153 1.00 92.06 84 GLY A N 1
ATOM 684 C CA . GLY A 1 84 ? -11.351 -6.772 2.347 1.00 92.06 84 GLY A CA 1
ATOM 685 C C . GLY A 1 84 ? -10.623 -8.081 2.047 1.00 92.06 84 GLY A C 1
ATOM 686 O O . GLY A 1 84 ? -9.639 -8.066 1.312 1.00 92.06 84 GLY A O 1
ATOM 687 N N . SER A 1 85 ? -11.136 -9.228 2.513 1.00 92.31 85 SER A N 1
ATOM 688 C CA . SER A 1 85 ? -10.521 -10.527 2.202 1.00 92.31 85 SER A CA 1
ATOM 689 C C . SER A 1 85 ? -10.615 -10.903 0.726 1.00 92.31 85 SER A C 1
ATOM 691 O O . SER A 1 85 ? -9.680 -11.502 0.206 1.00 92.31 85 SER A O 1
ATOM 693 N N . VAL A 1 86 ? -11.700 -10.532 0.036 1.00 96.06 86 VAL A N 1
ATOM 694 C CA . VAL A 1 86 ? -11.820 -10.749 -1.416 1.00 96.06 86 VAL A CA 1
ATOM 695 C C . VAL A 1 86 ? -10.748 -9.955 -2.160 1.00 96.06 86 VAL A C 1
ATOM 697 O O . VAL A 1 86 ? -10.041 -10.527 -2.983 1.00 96.06 86 VAL A O 1
ATOM 700 N N . PHE A 1 87 ? -10.565 -8.673 -1.831 1.00 96.69 87 PHE A N 1
ATOM 701 C CA . PHE A 1 87 ? -9.493 -7.866 -2.422 1.00 96.69 87 PHE A CA 1
ATOM 702 C C . PHE A 1 87 ? -8.109 -8.442 -2.106 1.00 96.69 87 PHE A C 1
ATOM 704 O O . PHE A 1 87 ? -7.283 -8.547 -3.007 1.00 96.69 87 PHE A O 1
ATOM 711 N N . ILE A 1 88 ? -7.863 -8.884 -0.868 1.00 96.50 88 ILE A N 1
ATOM 712 C CA . ILE A 1 88 ? -6.594 -9.534 -0.507 1.00 96.50 88 ILE A CA 1
ATOM 713 C C . ILE A 1 88 ? -6.360 -10.784 -1.368 1.00 96.50 88 ILE A C 1
ATOM 715 O O . ILE A 1 88 ? -5.282 -10.935 -1.936 1.00 96.50 88 ILE A O 1
ATOM 71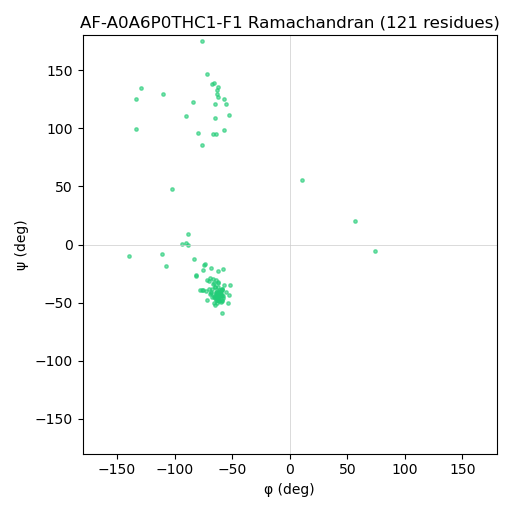9 N N . LEU A 1 89 ? -7.363 -11.653 -1.517 1.00 97.19 89 LEU A N 1
ATOM 720 C CA . LEU A 1 89 ? -7.249 -12.868 -2.324 1.00 97.19 89 LEU A CA 1
ATOM 721 C C . LEU A 1 89 ? -6.973 -12.551 -3.799 1.00 97.19 89 LEU A C 1
ATOM 723 O O . LEU A 1 89 ? -6.058 -13.124 -4.384 1.00 97.19 89 LEU A O 1
ATOM 727 N N . VAL A 1 90 ? -7.725 -11.617 -4.387 1.00 97.88 90 VAL A N 1
ATOM 728 C CA . VAL A 1 90 ? -7.521 -11.181 -5.777 1.00 97.88 90 VAL A CA 1
ATOM 729 C C . VAL A 1 90 ? -6.116 -10.613 -5.963 1.00 97.88 90 VAL A C 1
ATOM 731 O O . VAL A 1 90 ? -5.446 -10.953 -6.933 1.00 97.88 90 VAL A O 1
ATOM 734 N N . GLY A 1 91 ? -5.635 -9.802 -5.019 1.00 96.75 91 GLY A N 1
ATOM 735 C CA . GLY A 1 91 ? -4.286 -9.246 -5.067 1.00 96.75 91 GLY A CA 1
ATOM 736 C C . GLY A 1 91 ? -3.208 -10.323 -4.981 1.00 96.75 91 GLY A C 1
ATOM 737 O O . GLY A 1 91 ? -2.244 -10.278 -5.736 1.00 96.75 91 GLY A O 1
ATOM 738 N N . ILE A 1 92 ? -3.384 -11.334 -4.128 1.00 96.62 92 ILE A N 1
ATOM 739 C CA . ILE A 1 92 ? -2.459 -12.472 -4.045 1.00 96.62 92 ILE A CA 1
ATOM 740 C C . ILE A 1 92 ? -2.415 -13.218 -5.384 1.00 96.62 92 ILE A C 1
ATOM 742 O O . ILE A 1 92 ? -1.332 -13.456 -5.914 1.00 96.62 92 ILE A O 1
ATOM 746 N N . LEU A 1 93 ? -3.572 -13.545 -5.965 1.00 97.75 93 LEU A N 1
ATOM 747 C CA . LEU A 1 93 ? -3.638 -14.232 -7.260 1.00 97.75 93 LEU A CA 1
ATOM 748 C C . LEU A 1 93 ? -2.989 -13.406 -8.380 1.00 97.75 93 LEU A C 1
ATOM 750 O O . LEU A 1 93 ? -2.251 -13.954 -9.195 1.00 97.75 93 LEU A O 1
ATOM 754 N N . ALA A 1 94 ? -3.211 -12.091 -8.391 1.00 96.25 94 ALA A N 1
ATOM 755 C CA . ALA A 1 94 ? -2.602 -11.182 -9.355 1.00 96.25 94 ALA A CA 1
ATOM 756 C C . ALA A 1 94 ? -1.070 -11.127 -9.208 1.00 96.25 94 ALA A C 1
ATOM 758 O O . ALA A 1 94 ? -0.361 -11.218 -10.210 1.00 96.25 94 ALA A O 1
ATOM 759 N N . TYR A 1 95 ? -0.559 -11.078 -7.972 1.00 95.38 95 TYR A N 1
ATOM 760 C CA . TYR A 1 95 ? 0.880 -11.089 -7.680 1.00 95.38 95 TYR A CA 1
ATOM 761 C C . TYR A 1 95 ? 1.568 -12.370 -8.177 1.00 95.38 95 TYR A C 1
ATOM 763 O O . TYR A 1 95 ? 2.666 -12.317 -8.724 1.00 95.38 95 TYR A O 1
ATOM 771 N N . PHE A 1 96 ? 0.915 -13.526 -8.036 1.00 96.25 96 PHE A N 1
ATOM 772 C CA . PHE A 1 96 ? 1.467 -14.816 -8.471 1.00 96.25 96 PHE A CA 1
ATOM 773 C C . PHE A 1 96 ? 1.161 -15.183 -9.931 1.00 96.25 96 PHE A C 1
ATOM 775 O O . PHE A 1 96 ? 1.599 -16.232 -10.395 1.00 96.25 96 PHE A O 1
ATOM 782 N N . SER A 1 97 ? 0.439 -14.343 -10.675 1.00 94.69 97 SER A N 1
ATOM 783 C CA . SER A 1 97 ? 0.027 -14.642 -12.056 1.00 94.69 97 SER A CA 1
ATOM 784 C C . SER A 1 97 ? 1.178 -14.674 -13.072 1.00 94.69 97 SER A C 1
ATOM 786 O O . SER A 1 97 ? 1.018 -15.223 -14.159 1.00 94.69 97 SER A O 1
ATOM 788 N N . GLY A 1 98 ? 2.318 -14.048 -12.759 1.00 89.12 98 GLY A N 1
ATOM 789 C CA . GLY A 1 98 ? 3.436 -13.861 -13.691 1.00 89.12 98 GLY A CA 1
ATOM 790 C C . GLY A 1 98 ? 3.196 -12.798 -14.774 1.00 89.12 98 GLY A C 1
ATOM 791 O O . GLY A 1 98 ? 4.122 -12.469 -15.511 1.00 89.12 98 GLY A O 1
ATOM 792 N N . MET A 1 99 ? 1.989 -12.227 -14.866 1.00 90.06 99 MET A N 1
ATOM 793 C CA . MET A 1 99 ? 1.670 -11.145 -15.799 1.00 90.06 99 MET A CA 1
ATOM 794 C C . MET A 1 99 ? 2.079 -9.804 -15.188 1.00 90.06 99 MET A C 1
ATOM 796 O O . MET A 1 99 ? 1.599 -9.443 -14.113 1.00 90.06 99 MET A O 1
ATOM 800 N N . ILE A 1 100 ? 2.938 -9.046 -15.874 1.00 85.81 100 ILE A N 1
ATOM 801 C CA . ILE A 1 100 ? 3.513 -7.811 -15.320 1.00 85.81 100 ILE A CA 1
ATOM 802 C C . ILE A 1 100 ? 2.445 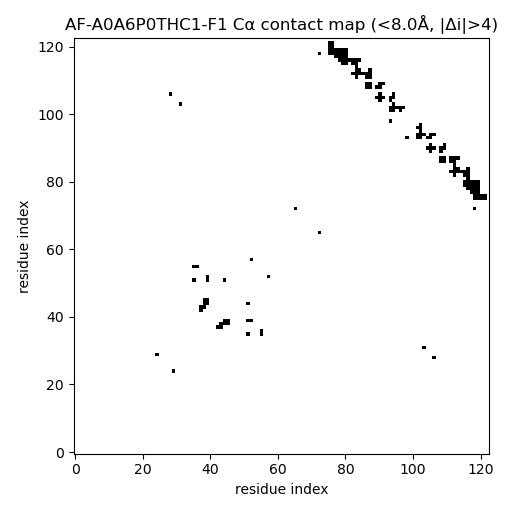-6.776 -14.940 1.00 85.81 100 ILE A C 1
ATOM 804 O O . ILE A 1 100 ? 2.525 -6.175 -13.871 1.00 85.81 100 ILE A O 1
ATOM 808 N N . ASP A 1 101 ? 1.384 -6.651 -15.739 1.00 86.19 101 ASP A N 1
ATOM 809 C CA . ASP A 1 101 ? 0.273 -5.735 -15.458 1.00 86.19 101 ASP A CA 1
ATOM 810 C C . ASP A 1 101 ? -0.528 -6.154 -14.222 1.00 86.19 101 ASP A C 1
ATOM 812 O O . ASP A 1 101 ? -0.912 -5.318 -13.404 1.00 86.19 101 ASP A O 1
ATOM 816 N N . ALA A 1 102 ? -0.736 -7.459 -14.039 1.00 90.38 102 ALA A N 1
ATOM 817 C CA . ALA A 1 102 ? -1.430 -7.987 -12.872 1.00 90.38 102 ALA A CA 1
ATOM 818 C C . ALA A 1 102 ? -0.586 -7.828 -11.598 1.00 90.38 102 ALA A C 1
ATOM 820 O O . ALA A 1 102 ? -1.126 -7.471 -10.554 1.00 90.38 102 ALA A O 1
ATOM 821 N N . ILE A 1 103 ? 0.734 -8.014 -11.686 1.00 91.44 103 ILE A N 1
ATOM 822 C CA . ILE A 1 103 ? 1.667 -7.757 -10.579 1.00 91.44 103 ILE A CA 1
ATOM 823 C C . ILE A 1 103 ? 1.676 -6.264 -10.220 1.00 91.44 103 ILE A C 1
ATOM 825 O O . ILE A 1 103 ? 1.629 -5.908 -9.045 1.00 91.44 103 ILE A O 1
ATOM 829 N N . ASN A 1 104 ? 1.669 -5.374 -11.215 1.00 89.06 104 ASN A N 1
ATOM 830 C CA . ASN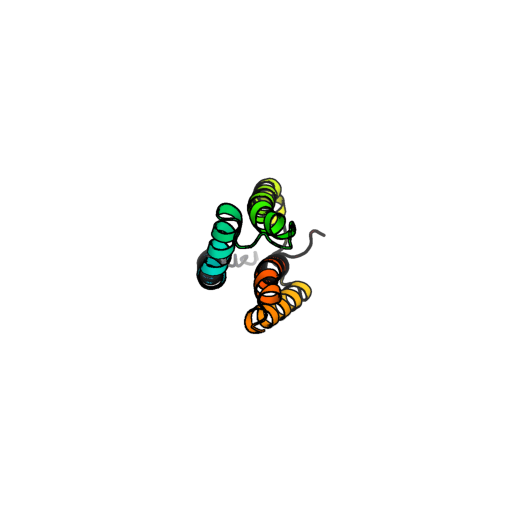 A 1 104 ? 1.561 -3.933 -10.981 1.00 89.06 104 ASN A CA 1
ATOM 831 C C . ASN A 1 104 ? 0.247 -3.574 -10.264 1.00 89.06 104 ASN A C 1
ATOM 833 O O . ASN A 1 104 ? 0.242 -2.786 -9.316 1.00 89.06 104 ASN A O 1
ATOM 837 N N . LEU A 1 105 ? -0.869 -4.183 -10.672 1.00 90.12 105 LEU A N 1
ATOM 838 C CA . LEU A 1 105 ? -2.181 -3.937 -10.073 1.00 90.12 105 LEU A CA 1
ATOM 839 C C . LEU A 1 105 ? -2.356 -4.612 -8.701 1.00 90.12 105 LEU A C 1
ATOM 841 O O . LEU A 1 105 ? -3.177 -4.172 -7.892 1.00 90.12 105 LEU A O 1
ATOM 845 N N . SER A 1 106 ? -1.581 -5.655 -8.400 1.00 94.62 106 SER A N 1
ATOM 846 C CA . SER A 1 106 ? -1.717 -6.395 -7.146 1.00 94.62 106 SER A CA 1
ATOM 847 C C . SER A 1 106 ? -1.435 -5.510 -5.934 1.00 94.62 106 SER A C 1
ATOM 849 O O . SER A 1 106 ? -2.129 -5.617 -4.926 1.00 94.62 106 SER A O 1
ATOM 851 N N . PHE A 1 107 ? -0.475 -4.590 -6.037 1.00 92.69 107 PHE A N 1
ATOM 852 C CA . PHE A 1 107 ? -0.112 -3.694 -4.944 1.00 92.69 107 PHE A CA 1
ATOM 853 C C . PHE A 1 107 ? -1.280 -2.814 -4.453 1.00 92.69 107 PHE A C 1
ATOM 855 O O . PHE A 1 107 ? -1.653 -2.931 -3.278 1.00 92.69 107 PHE A O 1
ATOM 862 N N . PRO A 1 108 ? -1.917 -1.972 -5.295 1.00 92.38 108 PRO A N 1
ATOM 863 C CA . PRO A 1 108 ? -3.058 -1.165 -4.863 1.00 92.38 108 PRO A CA 1
ATOM 864 C C . PRO A 1 108 ? -4.270 -2.016 -4.449 1.00 92.38 108 PRO A C 1
ATOM 866 O O . PRO A 1 108 ? -5.008 -1.622 -3.541 1.00 92.38 108 PRO A O 1
ATOM 869 N N . ILE A 1 109 ? -4.461 -3.199 -5.045 1.00 95.00 109 ILE A N 1
ATOM 870 C CA . ILE A 1 109 ? -5.516 -4.147 -4.650 1.00 95.00 109 ILE A CA 1
ATOM 871 C C . ILE A 1 109 ? -5.285 -4.660 -3.222 1.00 95.00 109 ILE A C 1
ATOM 873 O O . ILE A 1 109 ? -6.205 -4.619 -2.402 1.00 95.00 109 ILE A O 1
ATOM 877 N N . ILE A 1 110 ? -4.061 -5.088 -2.896 1.00 96.25 110 ILE A N 1
ATOM 878 C CA . ILE A 1 110 ? -3.691 -5.539 -1.549 1.00 96.25 110 ILE A CA 1
ATOM 879 C C . ILE A 1 110 ? -3.844 -4.404 -0.538 1.00 96.25 110 ILE A C 1
ATOM 881 O O . ILE A 1 110 ? -4.445 -4.620 0.513 1.00 96.25 110 ILE A O 1
ATOM 885 N N . LEU A 1 111 ? -3.365 -3.192 -0.843 1.00 93.56 111 LEU A N 1
ATOM 886 C CA . LEU A 1 111 ? -3.536 -2.040 0.050 1.00 93.56 111 LEU A CA 1
ATOM 887 C C . LEU A 1 111 ? -5.015 -1.742 0.319 1.00 93.56 111 LEU A C 1
ATOM 889 O O . LEU A 1 111 ? -5.405 -1.537 1.468 1.00 93.56 111 LEU A O 1
ATOM 893 N N . THR A 1 112 ? -5.850 -1.780 -0.720 1.00 92.88 112 THR A N 1
ATOM 894 C CA . THR A 1 112 ? -7.303 -1.598 -0.593 1.00 92.88 112 THR A CA 1
ATOM 895 C C . THR A 1 112 ? -7.918 -2.678 0.293 1.00 92.88 112 THR A C 1
ATOM 897 O O . THR A 1 112 ? -8.668 -2.372 1.223 1.00 92.88 112 THR A O 1
ATOM 900 N N . GLY A 1 113 ? -7.562 -3.941 0.052 1.00 93.69 113 GLY A N 1
ATOM 901 C CA . GLY A 1 113 ? -8.027 -5.069 0.847 1.00 93.69 113 GLY A CA 1
ATOM 902 C C . GLY A 1 113 ? -7.616 -4.969 2.315 1.00 93.69 113 GLY A C 1
ATOM 903 O O . GLY A 1 113 ? -8.456 -5.165 3.190 1.00 93.69 113 GLY A O 1
ATOM 904 N N . LEU A 1 114 ? -6.371 -4.576 2.599 1.00 92.38 114 LEU A N 1
ATOM 905 C CA . LEU A 1 114 ? -5.868 -4.352 3.957 1.00 92.38 114 LEU A CA 1
ATOM 906 C C . LEU A 1 114 ? -6.594 -3.203 4.661 1.00 92.38 114 LEU A C 1
ATOM 908 O O . LEU A 1 114 ? -7.000 -3.361 5.810 1.00 92.38 114 LEU A O 1
ATOM 912 N N . CYS A 1 115 ? -6.816 -2.075 3.983 1.00 90.00 115 CYS A N 1
ATOM 913 C CA . CYS A 1 115 ? -7.581 -0.954 4.531 1.00 90.00 115 CYS A CA 1
ATOM 914 C C . CYS A 1 115 ? -9.000 -1.379 4.939 1.00 90.00 115 CYS A C 1
ATOM 916 O O . CYS A 1 115 ? -9.441 -1.070 6.044 1.00 90.00 115 CYS A O 1
ATOM 918 N N . LEU A 1 116 ? -9.690 -2.132 4.076 1.00 89.75 116 LEU A N 1
ATOM 919 C CA . LEU A 1 116 ? -11.036 -2.647 4.345 1.00 89.75 116 LEU A CA 1
ATOM 920 C C . LEU A 1 116 ? -11.052 -3.768 5.390 1.00 89.75 116 LEU A C 1
ATOM 922 O O . LEU A 1 116 ? -12.047 -3.948 6.085 1.00 89.75 116 LEU A O 1
ATOM 926 N N . TRP A 1 117 ? -9.984 -4.556 5.484 1.00 89.38 117 TRP A N 1
ATOM 927 C CA . TRP A 1 117 ? -9.871 -5.640 6.455 1.00 89.38 117 TRP A CA 1
ATOM 928 C C . TRP A 1 117 ? -9.574 -5.122 7.864 1.00 89.38 117 TRP A C 1
ATOM 930 O O . TRP A 1 117 ? -10.102 -5.644 8.839 1.00 89.38 117 TRP A O 1
ATOM 940 N N . LEU A 1 118 ? -8.732 -4.095 7.985 1.00 85.88 118 LEU A N 1
ATOM 941 C CA . LEU A 1 118 ? -8.334 -3.544 9.280 1.00 85.88 118 LEU A CA 1
ATOM 942 C C . LEU A 1 118 ? -9.376 -2.581 9.856 1.00 85.88 118 LEU A C 1
ATOM 944 O O . LEU A 1 118 ? -9.444 -2.432 11.074 1.00 85.88 118 LEU A O 1
ATOM 948 N N . LYS A 1 119 ? -10.190 -1.937 9.010 1.00 83.44 119 LYS A N 1
ATOM 949 C CA . LYS A 1 119 ? -11.197 -0.958 9.429 1.00 83.44 119 LYS A CA 1
ATOM 950 C C . LYS A 1 119 ? -12.575 -1.256 8.845 1.00 83.44 119 LYS A C 1
ATOM 952 O O . LYS A 1 119 ? -12.734 -1.496 7.652 1.00 83.44 119 LYS A O 1
ATOM 957 N N . GLY A 1 120 ? -13.593 -1.164 9.699 1.00 75.38 120 GLY A N 1
ATOM 958 C CA . GLY A 1 120 ? -14.994 -1.223 9.297 1.00 75.38 120 GLY A CA 1
ATOM 959 C C . GLY A 1 120 ? -15.478 0.081 8.652 1.00 75.38 120 GLY A C 1
ATOM 960 O O . GLY A 1 120 ? -14.769 1.085 8.611 1.00 75.38 120 GLY A O 1
ATOM 961 N N . LYS A 1 121 ? -16.722 0.077 8.161 1.00 72.19 121 LYS A N 1
ATOM 962 C CA . LYS A 1 121 ? -17.383 1.286 7.644 1.00 72.19 121 LYS A CA 1
ATOM 963 C C . LYS A 1 121 ? -17.741 2.233 8.796 1.00 72.19 121 LYS A C 1
ATOM 965 O O . LYS A 1 121 ? -18.092 1.765 9.880 1.00 72.19 121 LYS A O 1
ATOM 970 N N . SER A 1 122 ? -17.687 3.544 8.554 1.00 66.50 122 SER A N 1
ATOM 971 C CA . SER A 1 122 ? -18.381 4.504 9.418 1.00 66.50 122 SER A CA 1
ATOM 972 C C . SER A 1 122 ? -19.880 4.226 9.316 1.00 66.50 122 SER A C 1
ATOM 974 O O . SER A 1 122 ? -20.379 4.048 8.202 1.00 66.50 122 SER A O 1
ATOM 976 N N . GLY A 1 123 ? -20.545 4.098 10.466 1.00 54.25 123 GLY A N 1
ATOM 977 C CA . GLY A 1 123 ? -21.999 3.933 10.541 1.00 54.25 123 GLY A CA 1
ATOM 978 C C . GLY A 1 123 ? -22.748 5.159 10.051 1.00 54.25 123 GLY A C 1
ATOM 979 O O . GLY A 1 123 ? -22.147 6.257 10.079 1.00 54.25 123 GLY A O 1
#

Radius of gyration: 18.92 Å; Cα contacts (8 Å, |Δi|>4): 90; chains: 1; bounding box: 38×29×72 Å

Nearest PDB structures (foldseek):
  8ato-assembly1_C  TM=2.602E-01  e=5.253E+00  Homo sapiens